Protein AF-A0A6B3F273-F1 (afdb_monomer_lite)

Structure (mmCIF, N/CA/C/O backbone):
data_AF-A0A6B3F273-F1
#
_entry.id   AF-A0A6B3F273-F1
#
loop_
_atom_site.group_PDB
_atom_site.id
_atom_site.type_symbol
_atom_site.label_atom_id
_atom_site.label_alt_id
_atom_si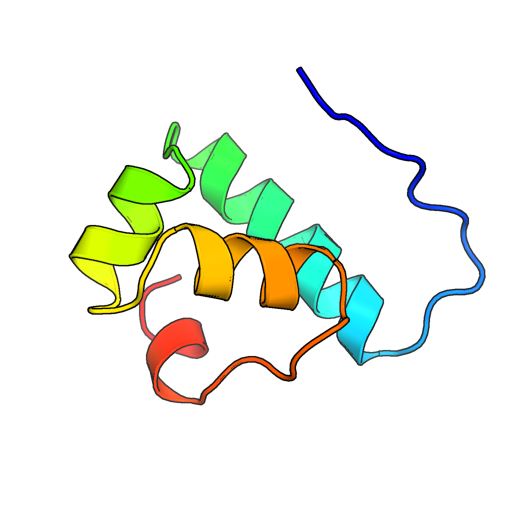te.label_comp_id
_atom_site.label_asym_id
_atom_site.label_entity_id
_atom_site.label_seq_id
_atom_site.pdbx_PDB_ins_code
_atom_site.Cartn_x
_atom_site.Cartn_y
_atom_site.Cartn_z
_atom_site.occupancy
_atom_site.B_iso_or_equiv
_atom_site.auth_seq_id
_atom_site.auth_comp_id
_atom_site.auth_asym_id
_atom_site.auth_atom_id
_atom_site.pdbx_PDB_model_num
ATOM 1 N N . MET A 1 1 ? -2.131 13.937 2.643 1.00 38.47 1 MET A N 1
ATOM 2 C CA . MET A 1 1 ? -2.011 14.016 1.172 1.00 38.47 1 MET A CA 1
ATOM 3 C C . MET A 1 1 ? -0.540 13.848 0.836 1.00 38.47 1 MET A C 1
ATOM 5 O O . MET A 1 1 ? 0.216 14.773 1.061 1.00 38.47 1 MET A O 1
ATOM 9 N N . ASN A 1 2 ? -0.120 12.649 0.425 1.00 38.31 2 ASN A N 1
ATOM 10 C CA . ASN A 1 2 ? 1.247 12.384 -0.038 1.00 38.31 2 ASN A CA 1
ATOM 11 C C . ASN A 1 2 ? 1.158 11.882 -1.478 1.00 38.31 2 ASN A C 1
ATOM 13 O O . ASN A 1 2 ? 1.002 10.696 -1.768 1.00 38.31 2 ASN A O 1
ATOM 17 N N . GLU A 1 3 ? 1.166 12.824 -2.400 1.00 45.56 3 GLU A N 1
ATOM 18 C CA . GLU A 1 3 ? 1.379 12.604 -3.823 1.00 45.56 3 GLU A CA 1
ATOM 19 C C . GLU A 1 3 ? 2.856 12.843 -4.107 1.00 45.56 3 GLU A C 1
ATOM 21 O O . GLU A 1 3 ? 3.253 13.790 -4.768 1.00 45.56 3 GLU A O 1
ATOM 26 N N . ALA A 1 4 ? 3.684 11.964 -3.535 1.00 45.84 4 ALA A N 1
ATOM 27 C CA . ALA A 1 4 ? 5.061 11.832 -3.966 1.00 45.84 4 ALA A CA 1
ATOM 28 C C . ALA A 1 4 ? 5.041 11.397 -5.438 1.00 45.84 4 ALA A C 1
ATOM 30 O O . ALA A 1 4 ? 4.588 10.293 -5.752 1.00 45.84 4 ALA A O 1
ATOM 31 N N . LEU A 1 5 ? 5.384 12.352 -6.306 1.00 44.81 5 LEU A N 1
ATOM 32 C CA . LEU A 1 5 ? 6.447 12.228 -7.304 1.00 44.81 5 LEU A CA 1
ATOM 33 C C . LEU A 1 5 ? 6.531 10.824 -7.907 1.00 44.81 5 LEU A C 1
ATOM 35 O O . LEU A 1 5 ? 7.164 9.928 -7.354 1.00 44.81 5 LEU A O 1
ATOM 39 N N . LEU A 1 6 ? 5.842 10.633 -9.028 1.00 53.03 6 LEU A N 1
ATOM 40 C CA . LEU A 1 6 ? 6.005 9.450 -9.863 1.00 53.03 6 LEU A CA 1
ATOM 41 C C . LEU A 1 6 ? 6.843 9.869 -11.066 1.00 53.03 6 LEU A C 1
ATOM 43 O O . LEU A 1 6 ? 6.317 10.120 -12.148 1.00 53.03 6 LEU A O 1
ATOM 47 N N . ASP A 1 7 ? 8.138 10.029 -10.807 1.00 44.03 7 ASP A N 1
ATOM 48 C CA . ASP A 1 7 ? 9.145 10.322 -11.818 1.00 44.03 7 ASP A CA 1
ATOM 49 C C . ASP A 1 7 ? 9.335 9.107 -12.741 1.00 44.03 7 ASP A C 1
ATOM 51 O O . ASP A 1 7 ? 9.315 7.947 -12.322 1.00 44.03 7 ASP A O 1
ATOM 55 N N . ALA A 1 8 ? 9.447 9.401 -14.033 1.00 45.53 8 ALA A N 1
ATOM 56 C CA . ALA A 1 8 ? 9.199 8.513 -15.165 1.00 45.53 8 ALA A CA 1
ATOM 57 C C . ALA A 1 8 ? 10.310 7.485 -15.479 1.00 45.53 8 ALA A C 1
ATOM 59 O O . ALA A 1 8 ? 10.312 6.918 -16.569 1.00 45.53 8 ALA A O 1
ATOM 60 N N . ASP A 1 9 ? 11.196 7.180 -14.530 1.00 51.75 9 ASP A N 1
ATOM 61 C CA . ASP A 1 9 ? 12.316 6.234 -14.709 1.00 51.75 9 ASP A CA 1
ATOM 62 C C . ASP A 1 9 ? 12.101 4.897 -13.973 1.00 51.75 9 ASP A C 1
ATOM 64 O O . ASP A 1 9 ? 13.040 4.168 -13.645 1.00 51.75 9 ASP A O 1
ATOM 68 N N . CYS A 1 10 ? 10.845 4.577 -13.664 1.00 54.56 10 CYS A N 1
ATOM 69 C CA . CYS A 1 10 ? 10.493 3.513 -12.734 1.00 54.56 10 CYS A CA 1
ATOM 70 C C . CYS A 1 10 ? 10.424 2.130 -13.419 1.00 54.56 10 CYS A C 1
ATOM 72 O O . CYS A 1 10 ? 9.858 1.967 -14.507 1.00 54.56 10 CYS A O 1
ATOM 74 N N . GLY A 1 11 ? 10.980 1.105 -12.774 1.00 68.25 11 GLY A N 1
ATOM 75 C CA . GLY A 1 11 ? 10.964 -0.269 -13.275 1.00 68.25 11 GLY A CA 1
ATOM 76 C C . GLY A 1 11 ? 9.547 -0.870 -13.314 1.00 68.25 11 GLY A C 1
ATOM 77 O O . GLY A 1 11 ? 8.604 -0.321 -12.740 1.00 68.25 11 GLY A O 1
ATOM 78 N N . PRO A 1 12 ? 9.356 -2.066 -13.905 1.00 72.75 12 PRO A N 1
ATOM 79 C CA . PRO A 1 12 ? 8.033 -2.690 -14.071 1.00 72.75 12 PRO A CA 1
ATOM 80 C C . PRO A 1 12 ? 7.230 -2.865 -12.764 1.00 72.75 12 PRO A C 1
ATOM 82 O O . PRO A 1 12 ? 6.004 -2.959 -12.793 1.00 72.75 12 PRO A O 1
ATOM 85 N N . ARG A 1 13 ? 7.902 -2.884 -11.605 1.00 71.94 13 ARG A N 1
ATOM 86 C CA . ARG A 1 13 ? 7.269 -2.951 -10.276 1.00 71.94 13 ARG A CA 1
ATOM 87 C C . ARG A 1 13 ? 6.650 -1.627 -9.833 1.00 71.94 13 ARG A C 1
ATOM 89 O O . ARG A 1 13 ? 5.565 -1.631 -9.262 1.00 71.94 13 ARG A O 1
ATOM 96 N N . GLU A 1 14 ? 7.311 -0.512 -10.099 1.00 77.12 14 GLU A N 1
ATOM 97 C CA . GLU A 1 14 ? 6.799 0.812 -9.750 1.00 77.12 14 GLU A CA 1
ATOM 98 C C . GLU A 1 14 ? 5.631 1.189 -10.668 1.00 77.12 14 GLU A C 1
ATOM 100 O O . GLU A 1 14 ? 4.604 1.646 -10.173 1.00 77.12 14 GLU A O 1
ATOM 105 N N . ALA A 1 15 ? 5.694 0.846 -11.961 1.00 82.12 15 ALA A N 1
ATOM 106 C CA . ALA A 1 15 ? 4.575 1.030 -12.892 1.00 82.12 15 ALA A CA 1
ATOM 107 C C . ALA A 1 15 ? 3.306 0.290 -12.423 1.00 82.12 15 ALA A C 1
ATOM 109 O O . ALA A 1 15 ? 2.184 0.794 -12.533 1.00 82.12 15 ALA A O 1
ATOM 110 N N . LEU A 1 16 ? 3.484 -0.897 -11.838 1.00 82.44 16 LEU A N 1
ATOM 111 C CA . LEU A 1 16 ? 2.398 -1.657 -11.230 1.00 82.44 16 LEU A CA 1
ATOM 112 C C . LEU A 1 16 ? 1.859 -0.982 -9.959 1.00 82.44 16 LEU A C 1
ATOM 114 O O . LEU A 1 16 ? 0.642 -0.916 -9.787 1.00 82.44 16 LEU A O 1
ATOM 118 N N . GLY A 1 17 ? 2.729 -0.427 -9.112 1.00 85.12 17 GLY A N 1
ATOM 119 C CA . GLY A 1 17 ? 2.338 0.367 -7.941 1.00 85.12 17 GLY A CA 1
ATOM 120 C C . GLY A 1 17 ? 1.530 1.620 -8.304 1.00 85.12 17 GLY A C 1
ATOM 121 O O . GLY A 1 17 ? 0.510 1.915 -7.674 1.00 85.12 17 GLY A O 1
ATOM 122 N N . VAL A 1 18 ? 1.906 2.304 -9.388 1.00 85.81 18 VAL A N 1
ATOM 123 C CA . VAL A 1 18 ? 1.144 3.436 -9.941 1.00 85.81 18 VAL A CA 1
ATOM 124 C C . VAL A 1 18 ? -0.243 2.995 -10.397 1.00 85.81 18 VAL A C 1
ATOM 126 O O . VAL A 1 18 ? -1.245 3.614 -10.029 1.00 85.81 18 VAL A O 1
ATOM 129 N N . LYS A 1 19 ? -0.324 1.901 -11.161 1.00 86.25 19 LYS A N 1
ATOM 130 C CA . LYS A 1 19 ? -1.598 1.380 -11.672 1.00 86.25 19 LYS A CA 1
ATOM 131 C C . LYS A 1 19 ? -2.522 0.915 -10.545 1.00 86.25 19 LYS A C 1
ATOM 133 O O . LYS A 1 19 ? -3.716 1.208 -10.570 1.00 86.25 19 LYS A O 1
ATOM 138 N N . LEU A 1 20 ? -1.965 0.265 -9.525 1.00 86.25 20 LEU A N 1
ATOM 139 C CA . LEU A 1 20 ? -2.664 -0.108 -8.296 1.00 86.25 20 LEU A CA 1
ATOM 140 C C . LEU A 1 20 ? -3.310 1.114 -7.631 1.00 86.25 20 LEU A C 1
ATOM 142 O O . LEU A 1 20 ? -4.511 1.119 -7.352 1.00 86.25 20 LEU A O 1
ATOM 146 N N . ARG A 1 21 ? -2.529 2.183 -7.447 1.00 87.56 21 ARG A N 1
ATOM 147 C CA . ARG A 1 21 ? -2.998 3.434 -6.844 1.00 87.56 21 ARG A CA 1
ATOM 148 C C . ARG A 1 21 ? -4.111 4.088 -7.663 1.00 87.56 21 ARG A C 1
ATOM 150 O O . ARG A 1 21 ? -5.070 4.605 -7.088 1.00 87.56 21 ARG A O 1
ATOM 157 N N . GLN A 1 22 ? -3.995 4.070 -8.991 1.00 88.69 22 GLN A N 1
ATOM 158 C CA . GLN A 1 22 ? -5.023 4.592 -9.896 1.00 88.69 22 GLN A CA 1
ATOM 159 C C . GLN A 1 22 ? -6.331 3.801 -9.783 1.00 88.69 22 GLN A C 1
ATOM 161 O O . GLN A 1 22 ? -7.380 4.409 -9.592 1.00 88.69 22 GLN A O 1
ATOM 166 N N . LEU A 1 23 ? -6.274 2.466 -9.826 1.00 89.06 23 LEU A N 1
ATOM 167 C CA . LEU A 1 23 ? -7.449 1.595 -9.688 1.00 89.06 23 LEU A CA 1
ATOM 168 C C . LEU A 1 23 ? -8.142 1.769 -8.336 1.00 89.06 23 LEU A C 1
ATOM 170 O O . LEU A 1 23 ? -9.369 1.851 -8.271 1.00 89.06 23 LEU A O 1
ATOM 174 N N . ARG A 1 24 ? -7.354 1.869 -7.263 1.00 90.38 24 ARG A N 1
ATOM 175 C CA . ARG A 1 24 ? -7.863 2.117 -5.915 1.00 90.38 24 ARG A CA 1
ATOM 176 C C . ARG A 1 24 ? -8.614 3.450 -5.846 1.00 90.38 24 ARG A C 1
ATOM 178 O O . ARG A 1 24 ? -9.751 3.491 -5.385 1.00 90.38 24 ARG A O 1
ATOM 185 N N . LYS A 1 25 ? -8.014 4.529 -6.359 1.00 89.44 25 LYS A N 1
ATOM 186 C CA . LYS A 1 25 ? -8.654 5.854 -6.410 1.00 89.44 25 LYS A CA 1
ATOM 187 C C . LYS A 1 25 ? -9.896 5.872 -7.306 1.00 89.44 25 LYS A C 1
ATOM 189 O O . LYS A 1 25 ? -10.893 6.467 -6.918 1.00 89.44 25 LYS A O 1
ATOM 194 N N . ALA A 1 26 ? -9.863 5.207 -8.462 1.00 90.75 26 ALA A N 1
ATOM 195 C CA . ALA A 1 26 ? -10.998 5.133 -9.385 1.00 90.75 26 ALA A CA 1
ATOM 196 C C . ALA A 1 26 ? -12.225 4.449 -8.759 1.00 90.75 26 ALA A C 1
ATOM 198 O O . ALA A 1 26 ? -13.357 4.782 -9.095 1.00 90.75 26 ALA A O 1
ATOM 199 N N . ARG A 1 27 ? -12.003 3.528 -7.814 1.00 89.19 27 ARG A N 1
ATOM 200 C CA . ARG A 1 27 ? -13.059 2.865 -7.034 1.00 89.19 27 ARG A CA 1
ATOM 201 C C . ARG A 1 27 ? -13.446 3.602 -5.749 1.00 89.19 27 ARG A C 1
ATOM 203 O O . ARG A 1 27 ? -14.282 3.104 -5.003 1.00 89.19 27 ARG A O 1
ATOM 210 N N . GLY A 1 28 ? -12.845 4.763 -5.480 1.00 92.50 28 GLY A N 1
ATOM 211 C CA . GLY A 1 28 ? -13.081 5.533 -4.257 1.00 92.50 28 GLY A CA 1
ATOM 212 C C . GLY A 1 28 ? -12.513 4.881 -2.994 1.00 92.50 28 GLY A C 1
ATOM 213 O O . GLY A 1 28 ? -12.931 5.228 -1.897 1.00 92.50 28 GLY A O 1
ATOM 214 N N . TRP A 1 29 ? -11.582 3.935 -3.131 1.00 92.56 29 TRP A N 1
ATOM 215 C CA . TRP A 1 29 ? -11.016 3.204 -2.001 1.00 92.56 29 TRP A CA 1
ATOM 216 C C . TRP A 1 29 ? -9.839 3.952 -1.368 1.00 92.56 29 TRP A C 1
ATOM 218 O O . TRP A 1 29 ? -8.966 4.523 -2.038 1.00 92.56 29 TRP A O 1
ATOM 228 N N . THR A 1 30 ? -9.762 3.900 -0.047 1.00 92.62 30 THR A N 1
ATOM 229 C CA . THR A 1 30 ? -8.566 4.246 0.722 1.00 92.62 30 THR A CA 1
ATOM 230 C C . THR A 1 30 ? -7.586 3.069 0.745 1.00 92.62 30 THR A C 1
ATOM 232 O O . THR A 1 30 ? -7.898 1.960 0.303 1.00 92.62 30 THR A O 1
ATOM 235 N N . GLN A 1 31 ? -6.354 3.304 1.210 1.00 90.06 31 GLN A N 1
ATOM 236 C CA . GLN A 1 31 ? -5.399 2.206 1.413 1.00 90.06 31 GLN A CA 1
ATOM 237 C C . GLN A 1 31 ? -5.907 1.213 2.469 1.00 90.06 31 GLN A C 1
ATOM 239 O O . GLN A 1 31 ? -5.59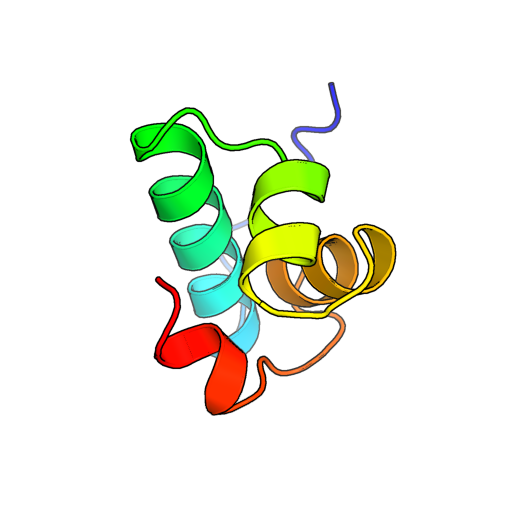8 0.034 2.350 1.00 90.06 31 GLN A O 1
ATOM 244 N N . GLU A 1 32 ? -6.694 1.678 3.444 1.00 90.94 32 GLU A N 1
ATOM 245 C CA . GLU A 1 32 ? -7.377 0.845 4.441 1.00 90.94 32 GLU A CA 1
ATOM 246 C C . GLU A 1 32 ? -8.455 -0.026 3.793 1.00 90.94 32 GLU A C 1
ATOM 248 O O . GLU A 1 32 ? -8.403 -1.240 3.935 1.00 90.94 32 GLU A O 1
ATOM 253 N N . ASP A 1 33 ? -9.320 0.542 2.949 1.00 90.50 33 ASP A N 1
ATOM 254 C CA . ASP A 1 33 ? -10.358 -0.236 2.253 1.00 90.50 33 ASP A CA 1
ATOM 255 C C . ASP A 1 33 ? -9.770 -1.354 1.383 1.00 90.50 33 ASP A C 1
ATOM 257 O O . ASP A 1 33 ? -10.296 -2.468 1.320 1.00 90.50 33 ASP A O 1
ATOM 261 N N . LEU A 1 34 ? -8.677 -1.058 0.673 1.00 88.19 34 LEU A N 1
ATOM 262 C CA . LEU A 1 34 ? -7.998 -2.061 -0.142 1.00 88.19 34 LEU A CA 1
ATOM 263 C C . LEU A 1 34 ? -7.295 -3.105 0.734 1.00 88.19 34 LEU A C 1
ATOM 265 O O . LEU A 1 34 ? -7.312 -4.289 0.400 1.00 88.19 34 LEU A O 1
ATOM 269 N N . ALA A 1 35 ? -6.686 -2.680 1.840 1.00 89.69 35 ALA A N 1
ATOM 270 C CA . ALA A 1 35 ? -6.033 -3.554 2.806 1.00 89.69 35 ALA A CA 1
ATOM 271 C C . ALA A 1 35 ? -7.031 -4.549 3.421 1.00 89.69 35 ALA A C 1
ATOM 273 O O . ALA A 1 35 ? -6.783 -5.754 3.372 1.00 89.69 35 ALA A O 1
ATOM 274 N N . ASP A 1 36 ? -8.195 -4.072 3.862 1.00 89.75 36 ASP A N 1
ATOM 275 C CA . ASP A 1 36 ? -9.263 -4.898 4.433 1.00 89.75 36 ASP A CA 1
ATOM 276 C C . ASP A 1 36 ? -9.781 -5.936 3.429 1.00 89.75 36 ASP A C 1
ATOM 278 O O . ASP A 1 36 ? -9.948 -7.110 3.759 1.00 89.75 36 ASP A O 1
ATOM 282 N N . ARG A 1 37 ? -9.969 -5.533 2.165 1.00 87.25 37 ARG A N 1
ATOM 283 C CA . ARG A 1 37 ? -10.442 -6.427 1.092 1.00 87.25 37 ARG A CA 1
ATOM 284 C C . ARG A 1 37 ? -9.427 -7.495 0.703 1.00 87.25 37 ARG A C 1
ATOM 286 O O . ARG A 1 37 ? -9.812 -8.619 0.398 1.00 87.25 37 ARG A O 1
ATOM 293 N N . SER A 1 38 ? -8.146 -7.142 0.705 1.00 83.88 38 SER A N 1
ATOM 294 C CA . SER A 1 38 ? -7.058 -8.029 0.279 1.00 83.88 38 SER A CA 1
ATOM 295 C C . SER A 1 38 ? -6.379 -8.772 1.439 1.00 83.88 38 SER A C 1
ATOM 297 O O . SER A 1 38 ? -5.414 -9.510 1.222 1.00 83.88 38 SER A O 1
ATOM 299 N N . ALA A 1 39 ? -6.905 -8.619 2.664 1.00 85.12 39 ALA A N 1
ATOM 300 C CA . ALA A 1 39 ? -6.349 -9.147 3.913 1.00 85.12 39 ALA A CA 1
ATOM 301 C C . ALA A 1 39 ? -4.875 -8.750 4.137 1.00 85.12 39 ALA A C 1
ATOM 303 O O . ALA A 1 39 ? -4.063 -9.528 4.647 1.00 85.12 39 ALA A O 1
ATOM 304 N N . TYR A 1 40 ? -4.528 -7.530 3.732 1.00 87.00 40 TYR A N 1
ATOM 305 C CA . TYR A 1 40 ? -3.223 -6.916 3.947 1.00 87.00 40 TYR A CA 1
ATOM 306 C C . TYR A 1 40 ? -3.317 -5.785 4.965 1.00 87.00 40 TYR A C 1
ATOM 308 O O . TYR A 1 40 ? -4.398 -5.387 5.373 1.00 87.00 40 TYR A O 1
ATOM 316 N N . SER A 1 41 ? -2.169 -5.261 5.396 1.00 88.81 41 SER A N 1
ATOM 317 C CA . SER A 1 41 ? -2.145 -4.022 6.169 1.00 88.81 41 SER A CA 1
ATOM 318 C C . SER A 1 41 ? -2.068 -2.804 5.238 1.00 88.81 41 SER A C 1
ATOM 320 O O . SER A 1 41 ? -1.450 -2.892 4.168 1.00 88.81 41 SER A O 1
ATOM 322 N N . PRO A 1 42 ? -2.592 -1.635 5.645 1.00 86.88 42 PRO A N 1
ATOM 323 C CA . PRO A 1 42 ? -2.477 -0.394 4.869 1.00 86.88 42 PRO A CA 1
ATOM 324 C C . PRO A 1 42 ? -1.016 -0.031 4.555 1.00 86.88 42 PRO A C 1
ATOM 326 O O . PRO A 1 42 ? -0.686 0.422 3.459 1.00 86.88 42 PRO A O 1
ATOM 329 N N . THR A 1 43 ? -0.097 -0.319 5.485 1.00 89.00 43 THR A N 1
ATOM 330 C CA . THR A 1 43 ? 1.354 -0.163 5.290 1.00 89.00 43 THR A CA 1
ATOM 331 C C . THR A 1 43 ? 1.893 -1.075 4.187 1.00 89.00 43 THR A C 1
ATOM 333 O O . THR A 1 43 ? 2.777 -0.671 3.431 1.00 89.00 43 THR A O 1
ATOM 336 N N . HIS A 1 44 ? 1.368 -2.298 4.070 1.00 88.19 44 HIS A N 1
ATOM 337 C CA . HIS A 1 44 ? 1.736 -3.220 2.998 1.00 88.19 44 HIS A CA 1
ATOM 338 C C . HIS A 1 44 ? 1.259 -2.686 1.643 1.00 88.19 44 HIS A C 1
ATOM 340 O O . HIS A 1 44 ? 2.051 -2.638 0.704 1.00 88.19 44 HIS A O 1
ATOM 346 N N . ILE A 1 45 ? 0.013 -2.207 1.560 1.00 88.19 45 ILE A N 1
ATOM 347 C CA . ILE A 1 45 ? -0.527 -1.570 0.350 1.00 88.19 45 ILE A CA 1
ATOM 348 C C . ILE A 1 45 ? 0.340 -0.377 -0.066 1.00 88.19 45 ILE A C 1
ATOM 350 O O . ILE A 1 45 ? 0.750 -0.290 -1.220 1.00 88.19 45 ILE A O 1
ATOM 354 N N . SER A 1 46 ? 0.715 0.485 0.879 1.00 87.50 46 SER A N 1
ATOM 355 C CA . SER A 1 46 ? 1.609 1.621 0.623 1.00 87.50 46 SER A CA 1
ATOM 356 C C . SER A 1 46 ? 2.988 1.191 0.090 1.00 87.50 46 SER A C 1
ATOM 358 O O . SER A 1 46 ? 3.505 1.772 -0.866 1.00 87.50 46 SER A O 1
ATOM 360 N N . ALA A 1 47 ? 3.579 0.127 0.644 1.00 86.38 47 ALA A N 1
ATOM 361 C CA . ALA A 1 47 ? 4.860 -0.404 0.171 1.00 86.38 47 ALA A CA 1
ATOM 362 C C . ALA A 1 47 ? 4.788 -0.970 -1.261 1.00 86.38 47 ALA A C 1
ATOM 364 O O . ALA A 1 47 ? 5.784 -0.928 -1.982 1.00 86.38 47 ALA A O 1
ATOM 365 N N . ILE A 1 48 ? 3.627 -1.484 -1.675 1.00 85.56 48 ILE A N 1
ATOM 366 C CA . ILE A 1 48 ? 3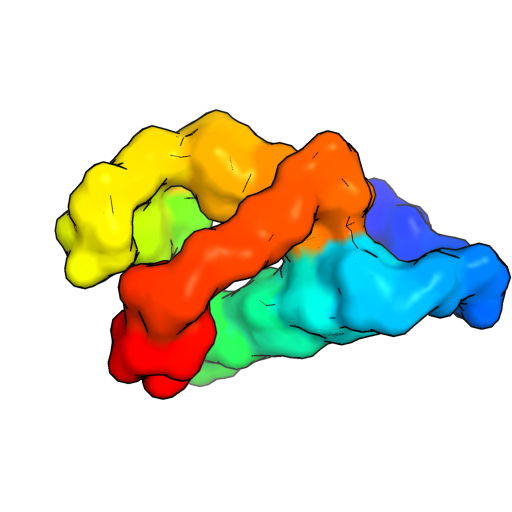.395 -1.964 -3.043 1.00 85.56 48 ILE A CA 1
ATOM 367 C C . ILE A 1 48 ? 3.149 -0.788 -3.992 1.00 85.56 48 ILE A C 1
ATOM 369 O O . ILE A 1 48 ? 3.744 -0.737 -5.065 1.00 85.56 48 ILE A O 1
ATOM 373 N N . GLU A 1 49 ? 2.331 0.191 -3.591 1.00 85.25 49 GLU A N 1
ATOM 374 C CA . GLU A 1 49 ? 2.072 1.401 -4.389 1.00 85.25 49 GLU A CA 1
ATOM 375 C C . GLU A 1 49 ? 3.347 2.211 -4.661 1.00 85.25 49 GLU A C 1
ATOM 377 O O . GLU A 1 49 ? 3.453 2.862 -5.695 1.00 85.25 49 GLU A O 1
ATOM 382 N N . THR A 1 50 ? 4.323 2.148 -3.753 1.00 83.88 50 THR A N 1
ATOM 383 C CA . THR A 1 50 ? 5.631 2.813 -3.879 1.00 83.88 50 THR A CA 1
ATOM 384 C C . THR A 1 50 ? 6.713 1.931 -4.508 1.00 83.88 50 THR A C 1
ATOM 386 O O . THR A 1 50 ? 7.874 2.325 -4.531 1.00 83.88 50 THR A O 1
ATOM 389 N N . GLY A 1 51 ? 6.383 0.715 -4.961 1.00 76.81 51 GLY A N 1
ATOM 390 C CA . GLY A 1 51 ? 7.340 -0.205 -5.591 1.00 76.81 51 GLY A CA 1
ATOM 391 C C . GLY A 1 51 ? 8.392 -0.810 -4.650 1.00 76.81 51 GLY A C 1
ATOM 392 O O . GLY A 1 51 ? 9.199 -1.636 -5.081 1.00 76.81 51 GLY A O 1
ATOM 393 N N . ARG A 1 52 ? 8.367 -0.473 -3.351 1.00 78.62 52 ARG A N 1
ATOM 394 C CA . ARG A 1 52 ? 9.289 -1.007 -2.331 1.00 78.62 52 ARG A CA 1
ATOM 395 C C . ARG A 1 52 ? 9.093 -2.500 -2.077 1.00 78.62 52 ARG A C 1
ATOM 397 O O . ARG A 1 52 ? 10.034 -3.174 -1.661 1.00 78.62 52 ARG A O 1
ATOM 404 N N . LYS A 1 53 ? 7.883 -3.024 -2.301 1.00 77.50 53 LYS A N 1
ATOM 405 C CA . LYS A 1 53 ? 7.572 -4.457 -2.217 1.00 77.50 53 LYS A CA 1
ATOM 406 C C . LYS A 1 53 ? 6.858 -4.946 -3.477 1.00 77.50 53 LYS A C 1
ATOM 408 O O . LYS A 1 53 ? 6.009 -4.232 -4.006 1.00 77.50 53 LYS A O 1
ATOM 413 N N . PRO A 1 54 ? 7.166 -6.165 -3.954 1.00 71.81 54 PRO A N 1
ATOM 414 C CA . PRO A 1 54 ? 6.412 -6.763 -5.043 1.00 71.81 54 PRO A CA 1
ATOM 415 C C . PRO A 1 54 ? 4.974 -7.067 -4.583 1.00 71.81 54 PRO A C 1
ATOM 417 O O . PRO A 1 54 ? 4.785 -7.532 -3.455 1.00 71.81 54 PRO A O 1
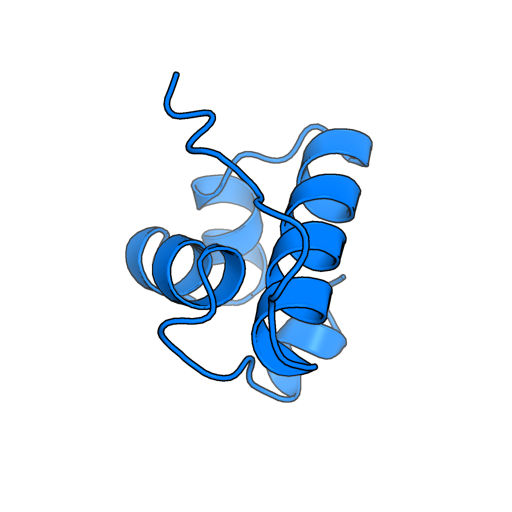ATOM 420 N N . PRO A 1 55 ? 3.962 -6.835 -5.435 1.00 72.62 55 PRO A N 1
ATOM 421 C CA . PRO A 1 55 ? 2.610 -7.281 -5.153 1.00 72.62 55 PRO A CA 1
ATOM 422 C C . PRO A 1 55 ? 2.537 -8.801 -5.137 1.00 72.62 55 PRO A C 1
ATOM 424 O O . PRO A 1 55 ? 3.225 -9.495 -5.887 1.00 72.62 55 PRO A O 1
ATOM 427 N N . THR A 1 56 ? 1.671 -9.322 -4.281 1.00 76.81 56 THR A N 1
ATOM 428 C CA . THR A 1 56 ? 1.373 -10.748 -4.241 1.00 76.81 56 THR A CA 1
ATOM 429 C C . THR A 1 56 ? 0.314 -11.100 -5.282 1.00 76.81 56 THR A C 1
ATOM 431 O O . THR A 1 56 ? -0.498 -10.266 -5.689 1.00 76.81 56 THR A O 1
ATOM 434 N N . LEU A 1 57 ? 0.268 -12.375 -5.673 1.00 73.25 57 LEU A N 1
ATOM 435 C CA . LEU A 1 57 ? -0.768 -12.889 -6.574 1.00 73.25 57 LEU A CA 1
ATOM 436 C C . LEU A 1 57 ? -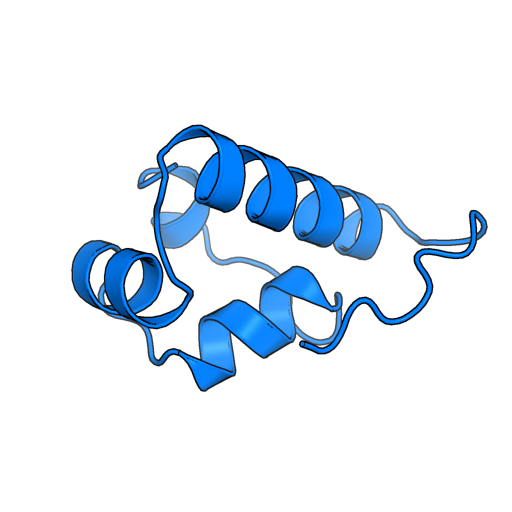2.186 -12.650 -6.031 1.00 73.25 57 LEU A C 1
ATOM 438 O O . LEU A 1 57 ? -3.098 -12.378 -6.806 1.00 73.25 57 LEU A O 1
ATOM 442 N N . ARG A 1 58 ? -2.372 -12.691 -4.704 1.00 75.69 58 ARG A N 1
ATOM 443 C CA . ARG A 1 58 ? -3.662 -12.386 -4.067 1.00 75.69 58 ARG A CA 1
ATOM 444 C C . ARG A 1 58 ? -4.100 -10.956 -4.370 1.00 75.69 58 ARG A C 1
ATOM 446 O O . ARG A 1 58 ? -5.206 -10.765 -4.852 1.00 75.69 58 ARG A O 1
ATOM 453 N N . LEU A 1 59 ? -3.200 -9.986 -4.203 1.00 75.19 59 LEU A N 1
ATOM 454 C CA . LEU A 1 59 ? -3.522 -8.587 -4.469 1.00 75.19 59 LEU A CA 1
ATOM 455 C C . LEU A 1 59 ? -3.940 -8.363 -5.926 1.00 75.19 59 LEU A C 1
ATOM 457 O O . LEU A 1 59 ? -4.857 -7.598 -6.174 1.00 75.19 59 LEU A O 1
ATOM 461 N N . SER A 1 60 ? -3.329 -9.063 -6.889 1.00 73.38 60 SER A N 1
ATOM 462 C CA . SER A 1 60 ? -3.730 -8.949 -8.301 1.00 73.38 60 SER A CA 1
ATOM 463 C C . SER A 1 60 ? -5.158 -9.431 -8.594 1.00 73.38 60 SER A C 1
ATOM 465 O O . SER A 1 60 ? -5.739 -9.022 -9.594 1.00 73.38 60 SER A O 1
ATOM 467 N N . ARG A 1 61 ? -5.724 -10.283 -7.731 1.00 74.19 61 ARG A N 1
ATOM 468 C CA . ARG A 1 61 ? -7.065 -10.859 -7.886 1.00 74.19 61 ARG A CA 1
ATOM 469 C C . ARG A 1 61 ? -8.168 -9.981 -7.291 1.00 74.19 61 ARG A C 1
ATOM 471 O O . ARG A 1 61 ? -9.305 -10.075 -7.737 1.00 74.19 61 ARG A O 1
ATOM 478 N N . ASP A 1 62 ? -7.822 -9.143 -6.318 1.00 70.88 62 ASP A N 1
ATOM 479 C CA . ASP A 1 62 ? -8.769 -8.309 -5.567 1.00 70.88 62 ASP A CA 1
ATOM 480 C C . ASP A 1 62 ? -8.918 -6.888 -6.167 1.00 70.88 62 ASP A C 1
ATOM 482 O O . ASP A 1 62 ? -9.558 -6.017 -5.569 1.00 70.88 62 ASP A O 1
ATOM 486 N N . LEU A 1 63 ? -8.311 -6.652 -7.342 1.00 66.25 63 LEU A N 1
ATOM 487 C CA . LEU A 1 63 ? -8.238 -5.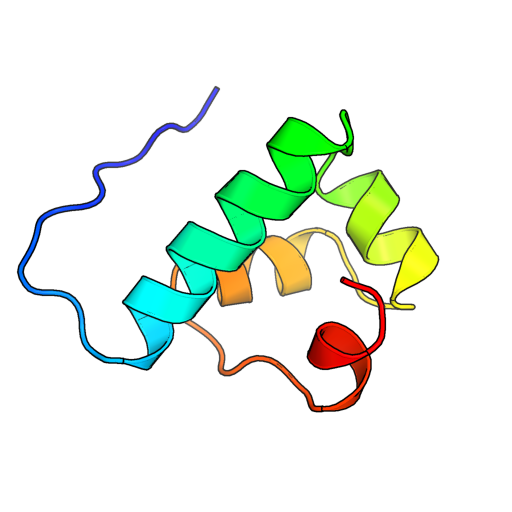366 -8.050 1.00 66.25 63 LEU A CA 1
ATOM 488 C C . LEU A 1 63 ? -9.259 -5.144 -9.156 1.00 66.25 63 LEU A C 1
ATOM 490 O O . LEU A 1 63 ? -9.949 -6.067 -9.620 1.00 66.25 63 LEU A O 1
#

Radius of gyration: 10.87 Å; chains: 1; bounding box: 25×27×21 Å

Foldseek 3Di:
DDPPDPDDPDDPQLVQLCVLVVVCVVVVHDLPRLCVQLVHDSVVNVCSNRSVDHDDPSSVVSD

Secondary structure (DSSP, 8-state):
-------S---HHHHHHHHHHHHHHHTT--HHHHHHHHT--HHHHHHHHTTSSPPPHHHHH--

Sequence (63 aa):
MNEALLDADCGPREALGVKLRQLRKARGWTQEDLADRSAYSPTHISAIETGRKPPTLRLSRDL

pLDDT: mean 77.42, std 15.23, range [38.31, 92.62]